Protein AF-A0A3N4JAD2-F1 (afdb_monomer_lite)

Organism: NCBI:txid1336337

Structure (mmCIF, N/CA/C/O backbone):
data_AF-A0A3N4JAD2-F1
#
_entry.id   AF-A0A3N4JAD2-F1
#
loop_
_atom_site.group_PDB
_atom_site.id
_atom_site.type_symbol
_atom_site.label_atom_id
_atom_site.label_alt_id
_atom_site.label_comp_id
_atom_site.label_asym_id
_atom_site.label_entity_id
_atom_site.label_seq_id
_atom_site.pdbx_PDB_ins_code
_atom_site.Cartn_x
_atom_site.Cartn_y
_atom_site.Cartn_z
_atom_site.occupancy
_atom_site.B_iso_or_equiv
_atom_site.auth_seq_id
_atom_site.auth_comp_id
_atom_site.auth_asym_id
_atom_site.auth_atom_id
_atom_site.pdbx_PDB_model_num
ATOM 1 N N . MET A 1 1 ? -46.238 33.953 39.597 1.00 37.78 1 MET A N 1
ATOM 2 C CA . MET A 1 1 ? -47.329 33.440 38.738 1.00 37.78 1 MET A CA 1
ATOM 3 C C . MET A 1 1 ? -46.725 32.795 37.491 1.00 37.78 1 MET A C 1
ATOM 5 O O . MET A 1 1 ? -45.856 33.427 36.915 1.00 37.78 1 MET A O 1
ATOM 9 N N . ARG A 1 2 ? -47.226 31.599 37.112 1.00 42.47 2 ARG A N 1
ATOM 10 C CA . ARG A 1 2 ? -47.073 30.836 35.836 1.00 42.47 2 ARG A CA 1
ATOM 11 C C . ARG A 1 2 ? -45.657 30.313 35.511 1.00 42.47 2 ARG A C 1
ATOM 13 O O . ARG A 1 2 ? -44.773 31.110 35.254 1.00 42.47 2 ARG A O 1
ATOM 20 N N . THR A 1 3 ? -45.295 29.031 35.673 1.00 47.66 3 THR A N 1
ATOM 21 C CA . THR A 1 3 ? -45.656 27.782 34.941 1.00 47.66 3 THR A CA 1
ATOM 22 C C . THR A 1 3 ? -45.672 27.876 33.410 1.00 47.66 3 THR A C 1
ATOM 24 O O . THR A 1 3 ? -46.513 28.566 32.845 1.00 47.66 3 THR A O 1
ATOM 27 N N . THR A 1 4 ? -44.793 27.118 32.731 1.00 52.53 4 THR A N 1
ATOM 28 C CA . THR A 1 4 ? -45.148 26.085 31.726 1.00 52.53 4 THR A CA 1
ATOM 29 C C . THR A 1 4 ? -43.910 25.383 31.136 1.00 52.53 4 THR A C 1
ATOM 31 O O . THR A 1 4 ? -42.809 25.918 31.092 1.00 52.53 4 THR A O 1
ATOM 34 N N . VAL A 1 5 ? -44.144 24.120 30.786 1.00 63.69 5 VAL A N 1
ATOM 35 C CA . VAL A 1 5 ? -43.250 23.000 30.448 1.00 63.69 5 VAL A CA 1
ATOM 36 C C . VAL A 1 5 ? -42.878 23.014 28.947 1.00 63.69 5 VAL A C 1
ATOM 38 O O . VAL A 1 5 ? -43.661 23.538 28.152 1.00 63.69 5 VAL A O 1
ATOM 41 N N . PRO A 1 6 ? -41.735 22.431 28.525 1.00 54.91 6 PRO A N 1
ATOM 42 C CA . PRO A 1 6 ? -41.337 22.322 27.114 1.00 54.91 6 PRO A CA 1
ATOM 43 C C . PRO A 1 6 ? -42.254 21.394 26.296 1.00 54.91 6 PRO A C 1
ATOM 45 O O . PRO A 1 6 ? -42.654 20.328 26.762 1.00 54.91 6 PRO A O 1
ATOM 48 N N . ARG A 1 7 ? -42.560 21.785 25.050 1.00 44.25 7 ARG A N 1
ATOM 49 C CA . ARG A 1 7 ? -43.370 21.011 24.092 1.00 44.25 7 ARG A CA 1
ATOM 50 C C . ARG A 1 7 ? -42.476 20.303 23.065 1.00 44.25 7 ARG A C 1
ATOM 52 O O . ARG A 1 7 ? -41.527 20.880 22.548 1.00 44.25 7 ARG A O 1
ATOM 59 N N . SER A 1 8 ? -42.825 19.044 22.827 1.00 53.44 8 SER A N 1
ATOM 60 C CA . SER A 1 8 ? -42.137 17.961 22.117 1.00 53.44 8 SER A CA 1
ATOM 61 C C . SER A 1 8 ? -41.765 18.211 20.641 1.00 53.44 8 SER A C 1
ATOM 63 O O . SER A 1 8 ? -42.417 19.020 19.980 1.00 53.44 8 SER A O 1
ATOM 65 N N . PRO A 1 9 ? -40.790 17.451 20.091 1.00 54.38 9 PRO A N 1
ATOM 66 C CA . PRO A 1 9 ? -40.440 17.463 18.671 1.00 54.38 9 PRO A CA 1
ATOM 67 C C . PRO A 1 9 ? -41.463 16.706 17.810 1.00 54.38 9 PRO A C 1
ATOM 69 O O . PRO A 1 9 ? -41.924 15.615 18.151 1.00 54.38 9 PRO A O 1
ATOM 72 N N . THR A 1 10 ? -41.799 17.296 16.667 1.00 51.44 10 THR A N 1
ATOM 73 C CA . THR A 1 10 ? -42.737 16.771 15.671 1.00 51.44 10 THR A CA 1
ATOM 74 C C . THR A 1 10 ? -42.093 15.655 14.840 1.00 51.44 10 THR A C 1
ATOM 76 O O . THR A 1 10 ? -41.083 15.867 14.172 1.00 51.44 10 THR A O 1
ATOM 79 N N . ARG A 1 11 ? -42.716 14.473 14.858 1.00 48.16 11 ARG A N 1
ATOM 80 C CA . ARG A 1 11 ? -42.552 13.363 13.899 1.00 48.16 11 ARG A CA 1
ATOM 81 C C . ARG A 1 11 ? -43.387 13.650 12.639 1.00 48.16 11 ARG A C 1
ATOM 83 O O . ARG A 1 11 ? -44.480 14.198 12.767 1.00 48.16 11 ARG A O 1
ATOM 90 N N . PRO A 1 12 ? -42.918 13.248 11.450 1.00 54.06 12 PRO A N 1
ATOM 91 C CA . PRO A 1 12 ? -43.737 12.362 10.608 1.00 54.06 12 PRO A CA 1
ATOM 92 C C . PRO A 1 12 ? -42.863 11.225 10.044 1.00 54.06 12 PRO A C 1
ATOM 94 O O . PRO A 1 12 ? -41.793 11.454 9.497 1.00 54.06 12 PRO A O 1
ATOM 97 N N . GLU A 1 13 ? -43.107 9.970 10.418 1.00 43.34 13 GLU A N 1
ATOM 98 C CA . GLU A 1 13 ? -43.928 9.004 9.664 1.00 43.34 13 GLU A CA 1
ATOM 99 C C . GLU A 1 13 ? -43.490 8.802 8.209 1.00 43.34 13 GLU A C 1
ATOM 101 O O . GLU A 1 13 ? -43.823 9.557 7.302 1.00 43.34 13 GLU A O 1
ATOM 106 N N . SER A 1 14 ? -42.748 7.709 8.029 1.00 48.81 14 SER A N 1
ATOM 107 C CA . SER A 1 14 ? -42.511 7.017 6.768 1.00 48.81 14 SER A CA 1
ATOM 108 C C . SER A 1 14 ? -43.820 6.509 6.157 1.00 48.81 14 SER A C 1
ATOM 110 O O . SER A 1 14 ? -44.726 6.116 6.894 1.00 48.81 14 SER A O 1
ATOM 112 N N . PRO A 1 15 ? -43.827 6.272 4.837 1.00 53.50 15 PRO A N 1
ATOM 113 C CA . PRO A 1 15 ? -44.401 5.031 4.351 1.00 53.50 15 PRO A CA 1
ATOM 114 C C . PRO A 1 15 ? -43.364 4.200 3.596 1.00 53.50 15 PRO A C 1
ATOM 116 O O . PRO A 1 15 ? -42.629 4.660 2.723 1.00 53.50 15 PRO A O 1
ATOM 119 N N . VAL A 1 16 ? -43.349 2.927 3.967 1.00 52.44 16 VAL A N 1
ATOM 120 C CA . VAL A 1 16 ? -42.724 1.819 3.258 1.00 52.44 16 VAL A CA 1
ATOM 121 C C . VAL A 1 16 ? -43.246 1.779 1.819 1.00 52.44 16 VAL A C 1
ATOM 123 O O . VAL A 1 16 ? -44.448 1.643 1.600 1.00 52.44 16 VAL A O 1
ATOM 126 N N . ARG A 1 17 ? -42.345 1.803 0.831 1.00 43.78 17 ARG A N 1
ATOM 127 C CA . ARG A 1 17 ? -42.613 1.223 -0.490 1.00 43.78 17 ARG A CA 1
ATOM 128 C C . ARG A 1 17 ? -41.550 0.180 -0.790 1.00 43.78 17 ARG A C 1
ATOM 130 O O . ARG A 1 17 ? -40.439 0.498 -1.196 1.00 43.78 17 ARG A O 1
ATOM 137 N N . ILE A 1 18 ? -41.929 -1.077 -0.583 1.00 51.88 18 ILE A N 1
ATOM 138 C CA . ILE A 1 18 ? -41.236 -2.236 -1.137 1.00 51.88 18 ILE A CA 1
ATOM 139 C C . ILE A 1 18 ? -41.378 -2.139 -2.657 1.00 51.88 18 ILE A C 1
ATOM 141 O O . ILE A 1 18 ? -42.477 -2.265 -3.195 1.00 51.88 18 ILE A O 1
ATOM 145 N N . GLN A 1 19 ? -40.269 -1.915 -3.350 1.00 51.78 19 GLN A N 1
ATOM 146 C CA . GLN A 1 19 ? -40.100 -2.383 -4.717 1.00 51.78 19 GLN A CA 1
ATOM 147 C C . GLN A 1 19 ? -38.803 -3.177 -4.756 1.00 51.78 19 GLN A C 1
ATOM 149 O O . GLN A 1 19 ? -37.705 -2.629 -4.721 1.00 51.78 19 GLN A O 1
ATOM 154 N N . ASN A 1 20 ? -38.973 -4.496 -4.778 1.00 57.41 20 ASN A N 1
ATOM 155 C CA . ASN A 1 20 ? -37.951 -5.435 -5.200 1.00 57.41 20 ASN A CA 1
ATOM 156 C C . ASN A 1 20 ? -37.509 -5.045 -6.617 1.00 57.41 20 ASN A C 1
ATOM 158 O O . ASN A 1 20 ? -38.258 -5.245 -7.571 1.00 57.41 20 ASN A O 1
ATOM 162 N N . ALA A 1 21 ? -36.308 -4.493 -6.749 1.00 54.72 21 ALA A N 1
ATOM 163 C CA . ALA A 1 21 ? -35.610 -4.353 -8.018 1.00 54.72 21 ALA A CA 1
ATOM 164 C C . ALA A 1 21 ? -34.208 -4.956 -7.836 1.00 54.72 21 ALA A C 1
ATOM 166 O O . ALA A 1 21 ? -33.536 -4.611 -6.859 1.00 54.72 21 ALA A O 1
ATOM 167 N N . PRO A 1 22 ? -33.761 -5.882 -8.705 1.00 54.97 22 PRO A N 1
ATOM 168 C CA . PRO A 1 22 ? -32.448 -6.493 -8.566 1.00 54.97 22 PRO A CA 1
ATOM 169 C C . PRO A 1 22 ? -31.355 -5.426 -8.627 1.00 54.97 22 PRO A C 1
ATOM 171 O O . PRO A 1 22 ? -31.336 -4.594 -9.534 1.00 54.97 22 PRO A O 1
ATOM 174 N N . LEU A 1 23 ? -30.435 -5.483 -7.666 1.00 52.09 23 LEU A N 1
ATOM 175 C CA . LEU A 1 23 ? -29.184 -4.737 -7.667 1.00 52.09 23 LEU A CA 1
ATOM 176 C C . LEU A 1 23 ? -28.422 -5.061 -8.959 1.00 52.09 23 LEU A C 1
ATOM 178 O O . LEU A 1 23 ? -27.837 -6.135 -9.080 1.00 52.09 23 LEU A O 1
ATOM 182 N N . GLN A 1 24 ? -28.415 -4.145 -9.925 1.00 63.28 24 GLN A N 1
ATOM 183 C CA . GLN A 1 24 ? -27.391 -4.160 -10.960 1.00 63.28 24 GLN A CA 1
ATOM 184 C C . GLN A 1 24 ? -26.205 -3.334 -10.460 1.00 63.28 24 GLN A C 1
ATOM 186 O O . GLN A 1 24 ? -26.324 -2.110 -10.364 1.00 63.28 24 GLN A O 1
ATOM 191 N N . PRO A 1 25 ? -25.045 -3.937 -10.152 1.00 58.19 25 PRO A N 1
ATOM 192 C CA . PRO A 1 25 ? -23.816 -3.171 -10.153 1.00 58.19 25 PRO A CA 1
ATOM 193 C C . PRO A 1 25 ? -23.522 -2.800 -11.609 1.00 58.19 25 PRO A C 1
ATOM 195 O O . PRO A 1 25 ? -23.197 -3.662 -12.428 1.00 58.19 25 PRO A O 1
ATOM 198 N N . ALA A 1 26 ? -23.644 -1.515 -11.944 1.00 50.16 26 ALA A N 1
ATOM 199 C CA . ALA A 1 26 ? -23.046 -0.976 -13.156 1.00 50.16 26 ALA A CA 1
ATOM 200 C C . ALA A 1 26 ? -21.528 -1.168 -13.040 1.00 50.16 26 ALA A C 1
ATOM 202 O O . ALA A 1 26 ? -20.819 -0.383 -12.414 1.00 50.16 26 ALA A O 1
ATOM 203 N N . THR A 1 27 ? -21.039 -2.276 -13.584 1.00 64.56 27 THR A N 1
ATOM 204 C CA . THR A 1 27 ? -19.613 -2.539 -13.727 1.00 64.56 27 THR A CA 1
ATOM 205 C C . THR A 1 27 ? -19.109 -1.695 -14.896 1.00 64.56 27 THR A C 1
ATOM 207 O O . THR A 1 27 ? -19.596 -1.851 -16.018 1.00 64.56 27 THR A O 1
ATOM 210 N N . PRO A 1 28 ? -18.113 -0.812 -14.712 1.00 59.41 28 PRO A N 1
ATOM 211 C CA . PRO A 1 28 ? -17.318 -0.379 -15.838 1.00 59.41 28 PRO A CA 1
ATOM 212 C C . PRO A 1 28 ? -16.399 -1.551 -16.164 1.00 59.41 28 PRO A C 1
ATOM 214 O O . PRO A 1 28 ? -15.309 -1.694 -15.612 1.00 59.41 28 PRO A O 1
ATOM 217 N N . ASN A 1 29 ? -16.868 -2.420 -17.055 1.00 54.91 29 ASN A N 1
ATOM 218 C CA . ASN A 1 29 ? -16.060 -3.438 -17.705 1.00 54.91 29 ASN A CA 1
ATOM 219 C C . ASN A 1 29 ? -15.054 -2.745 -18.642 1.00 54.91 29 ASN A C 1
ATOM 221 O O . ASN A 1 29 ? -15.179 -2.776 -19.863 1.00 54.91 29 ASN A O 1
ATOM 225 N N . ARG A 1 30 ? -14.058 -2.057 -18.072 1.00 46.78 30 ARG A N 1
ATOM 226 C CA . ARG A 1 30 ? -12.839 -1.705 -18.793 1.00 46.78 30 ARG A CA 1
ATOM 227 C C . ARG A 1 30 ? -11.925 -2.912 -18.709 1.00 46.78 30 ARG A C 1
ATOM 229 O O . ARG A 1 30 ? -11.092 -3.014 -17.815 1.00 46.78 30 ARG A O 1
ATOM 236 N N . ARG A 1 31 ? -12.073 -3.819 -19.677 1.00 52.25 31 ARG A N 1
ATOM 237 C CA . ARG A 1 31 ? -10.951 -4.664 -20.085 1.00 52.25 31 ARG A CA 1
ATOM 238 C C . ARG A 1 31 ? -9.747 -3.737 -20.295 1.00 52.25 31 ARG A C 1
ATOM 240 O O . ARG A 1 31 ? -9.860 -2.825 -21.120 1.00 52.25 31 ARG A O 1
ATOM 247 N N . PRO A 1 32 ? -8.604 -3.942 -19.626 1.00 45.38 32 PRO A N 1
ATOM 248 C CA . PRO A 1 32 ? -7.365 -3.471 -20.203 1.00 45.38 32 PRO A CA 1
ATOM 249 C C . PRO A 1 32 ? -7.246 -4.195 -21.544 1.00 45.38 32 PRO A C 1
ATOM 251 O O . PRO A 1 32 ? -7.166 -5.424 -21.596 1.00 45.38 32 PRO A O 1
ATOM 254 N N . ARG A 1 33 ? -7.343 -3.445 -22.647 1.00 44.75 33 ARG A N 1
ATOM 255 C CA . ARG A 1 33 ? -6.902 -3.944 -23.946 1.00 44.75 33 ARG A CA 1
ATOM 256 C C . ARG A 1 33 ? -5.438 -4.290 -23.723 1.00 44.75 33 ARG A C 1
ATOM 258 O O . ARG A 1 33 ? -4.636 -3.398 -23.468 1.00 44.75 33 ARG A O 1
ATOM 265 N N . ALA A 1 34 ? -5.134 -5.582 -23.705 1.00 41.22 34 ALA A N 1
ATOM 266 C CA . ALA A 1 34 ? -3.770 -6.050 -23.767 1.00 41.22 34 ALA A CA 1
ATOM 267 C C . ALA A 1 34 ? -3.177 -5.434 -25.037 1.00 41.22 34 ALA A C 1
ATOM 269 O O . ALA A 1 34 ? -3.493 -5.857 -26.147 1.00 41.22 34 ALA A O 1
ATOM 270 N N . SER A 1 35 ? -2.387 -4.375 -24.880 1.00 46.47 35 SER A N 1
ATOM 271 C CA . SER A 1 35 ? -1.472 -3.915 -25.916 1.00 46.47 35 SER A CA 1
ATOM 272 C C . SER A 1 35 ? -0.323 -4.918 -25.955 1.00 46.47 35 SER A C 1
ATOM 274 O O . SER A 1 35 ? 0.780 -4.644 -25.505 1.00 46.47 35 SER A O 1
ATOM 276 N N . THR A 1 36 ? -0.613 -6.132 -26.418 1.00 52.62 36 THR A N 1
ATOM 277 C CA . THR A 1 36 ? 0.367 -7.190 -26.704 1.00 52.62 36 THR A CA 1
ATOM 278 C C . THR A 1 36 ? 0.751 -7.173 -28.179 1.00 52.62 36 THR A C 1
ATOM 280 O O . THR A 1 36 ? 0.951 -8.216 -28.788 1.00 52.62 36 THR A O 1
ATOM 283 N N . GLU A 1 37 ? 0.825 -5.987 -28.775 1.00 49.59 37 GLU A N 1
ATOM 284 C CA . GLU A 1 37 ? 1.060 -5.835 -30.208 1.00 49.59 37 GLU A CA 1
ATOM 285 C C . GLU A 1 37 ? 2.041 -4.683 -30.445 1.00 49.59 37 GLU A C 1
ATOM 287 O O . GLU A 1 37 ? 1.719 -3.664 -31.037 1.00 49.59 37 GLU A O 1
ATOM 292 N N . SER A 1 38 ? 3.246 -4.806 -29.883 1.00 52.06 38 SER A N 1
ATOM 293 C CA . SER A 1 38 ? 4.403 -4.036 -30.370 1.00 52.06 38 SER A CA 1
ATOM 294 C C . SER A 1 38 ? 5.770 -4.658 -30.060 1.00 52.06 38 SER A C 1
ATOM 296 O O . SER A 1 38 ? 6.778 -4.093 -30.461 1.00 52.06 38 SER A O 1
ATOM 298 N N . ASP A 1 39 ? 5.842 -5.797 -29.360 1.00 49.16 39 ASP A N 1
ATOM 299 C CA . ASP A 1 39 ? 7.124 -6.373 -28.897 1.00 49.16 39 ASP A CA 1
ATOM 300 C C . ASP A 1 39 ? 7.551 -7.640 -29.676 1.00 49.16 39 ASP A C 1
ATOM 302 O O . ASP A 1 39 ? 8.634 -8.190 -29.484 1.00 49.16 39 ASP A O 1
ATOM 306 N N . ILE A 1 40 ? 6.693 -8.134 -30.579 1.00 51.78 40 ILE A N 1
ATOM 307 C CA . ILE A 1 40 ? 6.942 -9.365 -31.354 1.00 51.78 40 ILE A CA 1
ATOM 308 C C . ILE A 1 40 ? 7.714 -9.069 -32.651 1.00 51.78 40 ILE A C 1
ATOM 310 O O . ILE A 1 40 ? 8.523 -9.891 -33.094 1.00 51.78 40 ILE A O 1
ATOM 314 N N . GLU A 1 41 ? 7.534 -7.884 -33.237 1.00 54.12 41 GLU A N 1
ATOM 315 C CA . GLU A 1 41 ? 8.203 -7.525 -34.492 1.00 54.12 41 GLU A CA 1
ATOM 316 C C . GLU A 1 41 ? 9.695 -7.218 -34.287 1.00 54.12 41 GLU A C 1
ATOM 318 O O . GLU A 1 41 ? 10.526 -7.667 -35.077 1.00 54.12 41 GLU A O 1
ATOM 323 N N . ASP A 1 42 ? 10.071 -6.596 -33.165 1.00 51.59 42 ASP A N 1
ATOM 324 C CA . ASP A 1 42 ? 11.471 -6.225 -32.891 1.00 51.59 42 ASP A CA 1
ATOM 325 C C . ASP A 1 42 ? 12.361 -7.449 -32.588 1.00 51.59 42 ASP A C 1
ATOM 327 O O . ASP A 1 42 ? 13.578 -7.441 -32.793 1.00 51.59 42 ASP A O 1
ATOM 331 N N . ARG A 1 43 ? 11.751 -8.565 -32.164 1.00 56.47 43 ARG A N 1
ATOM 332 C CA . ARG A 1 43 ? 12.450 -9.831 -31.891 1.00 56.47 43 ARG A CA 1
ATOM 333 C C . ARG A 1 43 ? 12.711 -10.664 -33.149 1.00 56.47 43 ARG A C 1
ATOM 335 O O . ARG A 1 43 ? 13.521 -11.593 -33.110 1.00 56.47 43 ARG A O 1
ATOM 342 N N . SER A 1 44 ? 12.042 -10.341 -34.255 1.00 54.78 44 SER A N 1
ATOM 343 C CA . SER A 1 44 ? 12.109 -11.108 -35.505 1.00 54.78 44 SER A CA 1
ATOM 344 C C . SER A 1 44 ? 13.315 -10.746 -36.378 1.00 54.78 44 SER A C 1
ATOM 346 O O . SER A 1 44 ? 13.716 -11.544 -37.220 1.00 54.78 44 SER A O 1
ATOM 348 N N . ILE A 1 45 ? 13.957 -9.599 -36.135 1.00 57.38 45 ILE A N 1
ATOM 349 C CA . ILE A 1 45 ? 15.106 -9.130 -36.932 1.00 57.38 45 ILE A CA 1
ATOM 350 C C . ILE A 1 45 ? 16.354 -10.012 -36.716 1.00 57.38 45 ILE A C 1
ATOM 352 O O . ILE A 1 45 ? 17.182 -10.149 -37.613 1.00 57.38 45 ILE A O 1
ATOM 356 N N . TRP A 1 46 ? 16.465 -10.687 -35.567 1.00 54.91 46 TRP A N 1
ATOM 357 C CA . TRP A 1 46 ? 17.673 -11.428 -35.178 1.00 54.91 46 TRP A CA 1
ATOM 358 C C . TRP A 1 46 ? 17.586 -12.955 -35.324 1.00 54.91 46 TRP A C 1
ATOM 360 O O . TRP A 1 46 ? 18.620 -13.614 -35.294 1.00 54.91 46 TRP A O 1
ATOM 370 N N . ARG A 1 47 ? 16.398 -13.555 -35.514 1.00 50.06 47 ARG A N 1
ATOM 371 C CA . ARG A 1 47 ? 16.282 -15.025 -35.678 1.00 50.06 47 ARG A CA 1
ATOM 372 C C . ARG A 1 47 ? 16.623 -15.537 -37.082 1.00 50.06 47 ARG A C 1
ATOM 374 O O . ARG A 1 47 ? 16.762 -16.742 -37.253 1.00 50.06 47 ARG A O 1
ATOM 381 N N . SER A 1 48 ? 16.782 -14.655 -38.067 1.00 47.59 48 SER A N 1
ATOM 382 C CA . SER A 1 48 ? 17.021 -15.048 -39.466 1.00 47.59 48 SER A CA 1
ATOM 383 C C . SER A 1 48 ? 18.503 -15.153 -39.853 1.00 47.59 48 SER A C 1
ATOM 385 O O . SER A 1 48 ? 18.802 -15.449 -41.007 1.00 47.59 48 SER A O 1
ATOM 387 N N . ALA A 1 49 ? 19.439 -14.910 -38.927 1.00 54.91 49 ALA A N 1
ATOM 388 C CA . ALA A 1 49 ? 20.876 -14.925 -39.225 1.00 54.91 49 ALA A CA 1
ATOM 389 C C . ALA A 1 49 ? 21.550 -16.304 -39.066 1.00 54.91 49 ALA A C 1
ATOM 391 O O . ALA A 1 49 ? 22.668 -16.481 -39.545 1.00 54.91 49 ALA A O 1
ATOM 392 N N . ASP A 1 50 ? 20.869 -17.294 -38.483 1.00 48.41 50 ASP A N 1
ATOM 393 C CA . ASP A 1 50 ? 21.460 -18.601 -38.170 1.00 48.41 50 ASP A CA 1
ATOM 394 C C . ASP A 1 50 ? 20.926 -19.710 -39.090 1.00 48.41 50 ASP A C 1
ATOM 396 O O . ASP A 1 50 ? 20.344 -20.700 -38.653 1.00 48.41 50 ASP A O 1
ATOM 400 N N . SER A 1 51 ? 21.142 -19.555 -40.398 1.00 45.72 51 SER A N 1
ATOM 401 C CA . SER A 1 51 ? 21.229 -20.698 -41.315 1.00 45.72 51 SER A CA 1
ATOM 402 C C . SER A 1 51 ? 22.689 -20.823 -41.753 1.00 45.72 51 SER A C 1
ATOM 404 O O . SER A 1 51 ? 23.176 -19.942 -42.470 1.00 45.72 51 SER A O 1
ATOM 406 N N . PRO A 1 52 ? 23.430 -21.867 -41.336 1.00 46.00 52 PRO A N 1
ATOM 407 C CA . PRO A 1 52 ? 24.851 -21.965 -41.623 1.00 46.00 52 PRO A CA 1
ATOM 408 C C . PRO A 1 52 ? 25.046 -22.389 -43.083 1.00 46.00 52 PRO A C 1
ATOM 410 O O . PRO A 1 52 ? 25.108 -23.571 -43.406 1.00 46.00 52 PRO A O 1
ATOM 413 N N . SER A 1 53 ? 25.164 -21.416 -43.986 1.00 45.69 53 SER A N 1
ATOM 414 C CA . SER A 1 53 ? 25.772 -21.648 -45.297 1.00 45.69 53 SER A CA 1
ATOM 415 C C . SER A 1 53 ? 27.292 -21.728 -45.104 1.00 45.69 53 SER A C 1
ATOM 417 O O . SER A 1 53 ? 27.891 -20.740 -44.663 1.00 45.69 53 SER A O 1
ATOM 419 N N . PRO A 1 54 ? 27.961 -22.850 -45.424 1.00 49.66 54 PRO A N 1
ATOM 420 C CA . PRO A 1 54 ? 29.398 -22.954 -45.259 1.00 49.66 54 PRO A CA 1
ATOM 421 C C . PRO A 1 54 ? 30.057 -22.161 -46.385 1.00 49.66 54 PRO A C 1
ATOM 423 O O . PRO A 1 54 ? 30.036 -22.550 -47.548 1.00 49.66 54 PRO A O 1
ATOM 426 N N . GLY A 1 55 ? 30.625 -21.011 -46.038 1.00 51.19 55 GLY A N 1
ATOM 427 C CA . GLY A 1 55 ? 31.425 -20.217 -46.962 1.00 51.19 55 GLY A CA 1
ATOM 428 C C . GLY A 1 55 ? 30.839 -18.842 -47.225 1.00 51.19 55 GLY A C 1
ATOM 429 O O . GLY A 1 55 ? 30.228 -18.606 -48.260 1.00 51.19 55 GLY A O 1
ATOM 430 N N . LYS A 1 56 ? 31.088 -17.924 -46.292 1.00 44.25 56 LYS A N 1
ATOM 431 C CA . LYS A 1 56 ? 31.433 -16.517 -46.545 1.00 44.25 56 LYS A CA 1
ATOM 432 C C . LYS A 1 56 ? 31.833 -15.912 -45.204 1.00 44.25 56 LYS A C 1
ATOM 434 O O . LYS A 1 56 ? 31.032 -15.837 -44.281 1.00 44.25 56 LYS A O 1
ATOM 439 N N . LYS A 1 57 ? 33.104 -15.523 -45.084 1.00 56.00 57 LYS A N 1
ATOM 440 C CA . LYS A 1 57 ? 33.605 -14.749 -43.945 1.00 56.00 57 LYS A CA 1
ATOM 441 C C . LYS A 1 57 ? 32.874 -13.404 -43.972 1.00 56.00 57 LYS A C 1
ATOM 443 O O . LYS A 1 57 ? 33.219 -12.547 -44.780 1.00 56.00 57 LYS A O 1
ATOM 448 N N . ALA A 1 58 ? 31.823 -13.258 -43.168 1.00 56.81 58 ALA A N 1
ATOM 449 C CA . ALA A 1 58 ? 31.117 -11.992 -43.044 1.00 56.81 58 ALA A CA 1
ATOM 450 C C . ALA A 1 58 ? 32.094 -10.935 -42.493 1.00 56.81 58 ALA A C 1
ATOM 452 O O . ALA A 1 58 ? 32.815 -11.218 -41.529 1.00 56.81 58 ALA A O 1
ATOM 453 N N . PRO A 1 59 ? 32.175 -9.737 -43.096 1.00 53.25 59 PRO A N 1
ATOM 454 C CA . PRO A 1 59 ? 32.982 -8.665 -42.534 1.00 53.25 59 PRO A CA 1
ATOM 455 C C . PRO A 1 59 ? 32.381 -8.284 -41.180 1.00 53.25 59 PRO A C 1
ATOM 457 O O . PRO A 1 59 ? 31.172 -8.132 -41.085 1.00 53.25 59 PRO A O 1
ATOM 460 N N . ARG A 1 60 ? 33.200 -8.129 -40.132 1.00 62.97 60 ARG A N 1
ATOM 461 C CA . ARG A 1 60 ? 32.772 -7.600 -38.824 1.00 62.97 60 ARG A CA 1
ATOM 462 C C . ARG A 1 60 ? 32.322 -6.145 -38.989 1.00 62.97 60 ARG A C 1
ATOM 464 O O . ARG A 1 60 ? 33.104 -5.207 -38.867 1.00 62.97 60 ARG A O 1
ATOM 471 N N . ASN A 1 61 ? 31.061 -5.957 -39.333 1.00 63.06 61 ASN A N 1
ATOM 472 C CA . ASN A 1 61 ? 30.426 -4.680 -39.601 1.00 63.06 61 ASN A CA 1
ATOM 473 C C . ASN A 1 61 ? 29.989 -4.027 -38.280 1.00 63.06 61 ASN A C 1
ATOM 475 O O . ASN A 1 61 ? 28.843 -4.131 -37.850 1.00 63.06 61 ASN A O 1
ATOM 479 N N . ASN A 1 62 ? 30.926 -3.304 -37.652 1.00 74.38 62 ASN A N 1
ATOM 480 C CA . ASN A 1 62 ? 30.709 -2.498 -36.440 1.00 74.38 62 ASN A CA 1
ATOM 481 C C . ASN A 1 62 ? 29.505 -1.539 -36.546 1.00 74.38 62 ASN A C 1
ATOM 483 O O . ASN A 1 62 ? 28.927 -1.164 -35.531 1.00 74.38 62 ASN A O 1
ATOM 487 N N . SER A 1 63 ? 29.089 -1.161 -37.759 1.00 77.69 63 SER A N 1
ATOM 488 C CA . SER A 1 63 ? 27.908 -0.325 -38.002 1.00 77.69 63 SER A CA 1
ATOM 489 C C . SER A 1 63 ? 26.610 -0.920 -37.444 1.00 77.69 63 SER A C 1
ATOM 491 O O . SER A 1 63 ? 25.791 -0.165 -36.922 1.00 77.69 63 SER A O 1
ATOM 493 N N . ALA A 1 64 ? 26.438 -2.246 -37.491 1.00 83.00 64 ALA A N 1
ATOM 494 C CA . ALA A 1 64 ? 25.273 -2.922 -36.920 1.00 83.00 64 ALA A CA 1
ATOM 495 C C . ALA A 1 64 ? 25.277 -2.851 -35.384 1.00 83.00 64 ALA A C 1
ATOM 497 O O . ALA A 1 64 ? 24.247 -2.576 -34.773 1.00 83.00 64 ALA A O 1
ATOM 498 N N . LEU A 1 65 ? 26.452 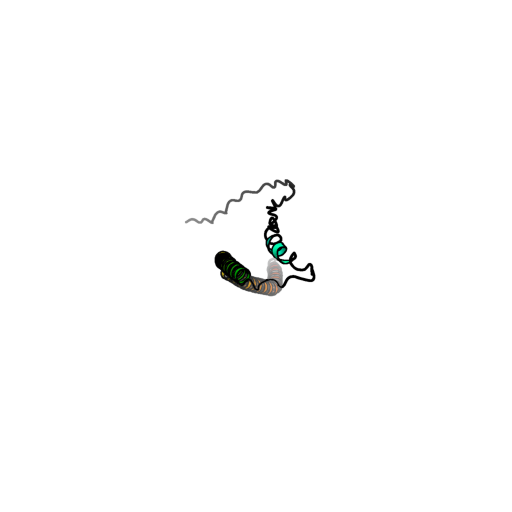-2.994 -34.761 1.00 89.94 65 LEU A N 1
ATOM 499 C CA . LEU A 1 65 ? 26.612 -2.829 -33.313 1.00 89.94 65 LEU A CA 1
ATOM 500 C C . LEU A 1 65 ? 26.316 -1.389 -32.879 1.00 89.94 65 LEU A C 1
ATOM 502 O O . LEU A 1 65 ? 25.592 -1.185 -31.913 1.00 89.94 65 LEU A O 1
ATOM 506 N N . TYR A 1 66 ? 26.802 -0.380 -33.608 1.00 93.38 66 TYR A N 1
ATOM 507 C CA . TYR A 1 66 ? 26.486 1.024 -33.311 1.00 93.38 66 TYR A CA 1
ATOM 508 C C . TYR A 1 66 ? 25.007 1.375 -33.526 1.00 93.38 66 TYR A C 1
ATOM 510 O O . TYR A 1 66 ? 24.491 2.288 -32.878 1.00 93.38 66 TYR A O 1
ATOM 518 N N . ALA A 1 67 ? 24.316 0.697 -34.445 1.00 90.75 67 ALA A N 1
ATOM 519 C CA . ALA A 1 67 ? 22.871 0.834 -34.596 1.00 90.75 67 ALA A CA 1
ATOM 520 C C . ALA A 1 67 ? 22.136 0.228 -33.390 1.00 90.75 67 ALA A C 1
ATOM 522 O O . ALA A 1 67 ? 21.273 0.891 -32.817 1.00 90.75 67 ALA A O 1
ATOM 523 N N . GLU A 1 68 ? 22.540 -0.965 -32.948 1.00 92.62 68 GLU A N 1
ATOM 524 C CA . GLU A 1 68 ? 21.930 -1.626 -31.791 1.00 92.62 68 GLU A CA 1
ATOM 525 C C . GLU A 1 68 ? 22.207 -0.878 -30.482 1.00 92.62 68 GLU A C 1
ATOM 527 O O . GLU A 1 68 ? 21.295 -0.682 -29.687 1.00 92.62 68 GLU A O 1
ATOM 532 N N . ILE A 1 69 ? 23.424 -0.359 -30.286 1.00 93.94 69 ILE A N 1
ATOM 533 C CA . ILE A 1 69 ? 23.761 0.486 -29.130 1.00 93.94 69 ILE A CA 1
ATOM 534 C C . ILE A 1 69 ? 22.821 1.694 -29.061 1.00 93.94 69 ILE A C 1
ATOM 536 O O . ILE A 1 69 ? 22.260 1.966 -28.003 1.00 93.94 69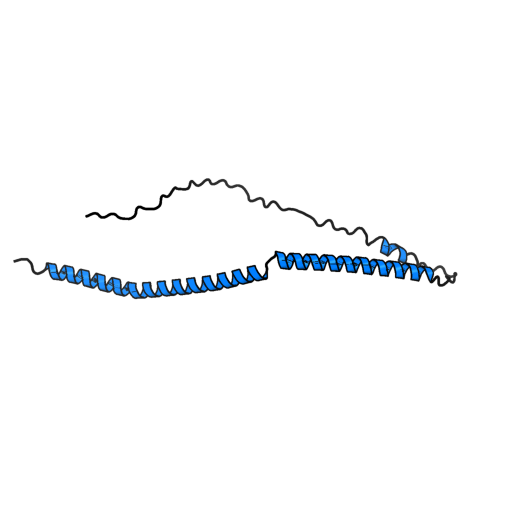 ILE A O 1
ATOM 540 N N . ARG A 1 70 ? 22.583 2.381 -30.186 1.00 96.25 70 ARG A N 1
ATOM 541 C CA . ARG A 1 70 ? 21.666 3.533 -30.234 1.00 96.25 70 ARG A CA 1
ATOM 542 C C . ARG A 1 70 ? 20.213 3.141 -29.979 1.00 96.25 70 ARG A C 1
ATOM 544 O O . ARG A 1 70 ? 19.505 3.865 -29.283 1.00 96.25 70 ARG A O 1
ATOM 551 N N . ARG A 1 71 ? 19.767 1.998 -30.510 1.00 95.44 71 ARG A N 1
ATOM 552 C CA . ARG A 1 71 ? 18.418 1.472 -30.255 1.00 95.44 71 ARG A CA 1
ATOM 553 C C . ARG A 1 71 ? 18.222 1.178 -28.769 1.00 95.44 71 ARG A C 1
ATOM 555 O O . ARG A 1 71 ? 17.241 1.627 -28.185 1.00 95.44 71 ARG A O 1
ATOM 562 N N . LEU A 1 72 ? 19.175 0.480 -28.153 1.00 97.12 72 LEU A N 1
ATOM 563 C CA . LEU A 1 72 ? 19.143 0.143 -26.731 1.00 97.12 72 LEU A CA 1
ATOM 564 C C . LEU A 1 72 ? 19.206 1.388 -25.844 1.00 97.12 72 LEU A C 1
ATOM 566 O O . LEU A 1 72 ? 18.463 1.464 -24.873 1.00 97.12 72 LEU A O 1
ATOM 570 N N . GLN A 1 73 ? 20.027 2.382 -26.191 1.00 96.88 73 GLN A N 1
ATOM 571 C CA . GLN A 1 73 ? 20.068 3.668 -25.487 1.00 96.88 73 GLN A CA 1
ATOM 572 C C . GLN A 1 73 ? 18.697 4.351 -25.492 1.00 96.88 73 GLN A C 1
ATOM 574 O O . GLN A 1 73 ? 18.177 4.687 -24.432 1.00 96.88 73 GLN A O 1
ATOM 579 N N . LYS A 1 74 ? 18.059 4.446 -26.663 1.00 97.19 74 LYS A N 1
ATOM 580 C CA . LYS A 1 74 ? 16.711 5.010 -26.786 1.00 97.19 74 LYS A CA 1
ATOM 581 C C . LYS A 1 74 ? 15.668 4.200 -26.011 1.00 97.19 74 LYS A C 1
ATOM 583 O O . LYS A 1 74 ? 14.774 4.768 -25.394 1.00 97.19 74 LYS A O 1
ATOM 588 N N . LEU A 1 75 ? 15.774 2.871 -26.022 1.00 96.56 75 LEU A N 1
ATOM 589 C CA . LEU A 1 75 ? 14.871 2.009 -25.261 1.00 96.56 75 LEU A CA 1
ATOM 590 C C . LEU A 1 75 ? 15.013 2.239 -23.751 1.00 96.56 75 LEU A C 1
ATOM 592 O O . LEU A 1 75 ? 14.009 2.301 -23.047 1.00 96.56 75 LEU A O 1
ATOM 596 N N . VAL A 1 76 ? 16.243 2.397 -23.257 1.00 97.50 76 VAL A N 1
ATOM 597 C CA . VAL A 1 76 ? 16.507 2.724 -21.850 1.00 97.50 76 VAL A CA 1
ATOM 598 C C . VAL A 1 76 ? 15.918 4.082 -21.485 1.00 97.50 76 VAL A C 1
ATOM 600 O O . VAL A 1 76 ? 15.290 4.190 -20.434 1.00 97.50 76 VAL A O 1
ATOM 603 N N . GLU A 1 77 ? 16.066 5.096 -22.337 1.00 97.00 77 GLU A N 1
ATOM 604 C CA . GLU A 1 77 ? 15.459 6.417 -22.128 1.00 97.00 77 GLU A CA 1
ATOM 605 C C . GLU A 1 77 ? 13.935 6.308 -21.991 1.00 97.00 77 GLU A C 1
ATOM 607 O O . GLU A 1 77 ? 13.385 6.696 -20.961 1.00 97.00 77 GLU A O 1
ATOM 612 N N . VAL A 1 78 ? 13.266 5.662 -22.953 1.00 96.31 78 VAL A N 1
ATOM 613 C CA . VAL A 1 78 ? 11.806 5.459 -22.931 1.00 96.31 78 VAL A CA 1
ATOM 614 C C . VAL A 1 78 ? 11.365 4.699 -21.678 1.00 96.31 78 VAL A C 1
ATOM 616 O O . VAL A 1 78 ? 10.437 5.115 -20.987 1.00 96.31 78 VAL A O 1
ATOM 619 N N . LYS A 1 79 ? 12.048 3.603 -21.324 1.00 95.56 79 LYS A N 1
ATOM 620 C CA . LYS A 1 79 ? 11.714 2.834 -20.114 1.00 95.56 79 LYS A CA 1
ATOM 621 C C . LYS A 1 79 ? 11.949 3.618 -18.830 1.00 95.56 79 LYS A C 1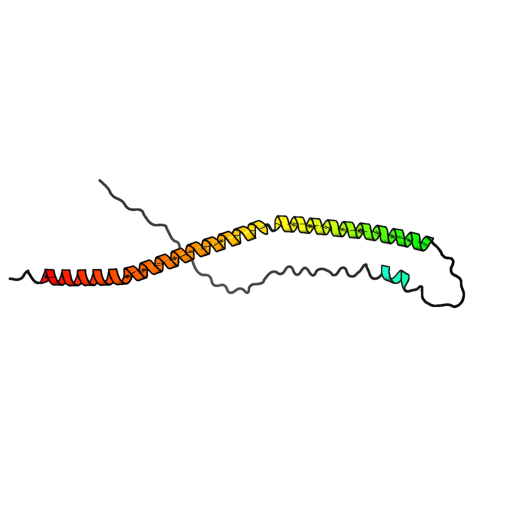
ATOM 623 O O . LYS A 1 79 ? 11.190 3.466 -17.875 1.00 95.56 79 LYS A O 1
ATOM 628 N N . THR A 1 80 ? 12.960 4.476 -18.801 1.00 96.44 80 THR A N 1
ATOM 629 C CA . THR A 1 80 ? 13.222 5.350 -17.655 1.00 96.44 80 THR A CA 1
ATOM 630 C C . THR A 1 80 ? 12.114 6.392 -17.504 1.00 96.44 80 THR A C 1
ATOM 632 O O . THR A 1 80 ? 11.645 6.633 -16.391 1.00 96.44 80 THR A O 1
ATOM 635 N N . GLU A 1 81 ? 11.639 6.969 -18.608 1.00 96.38 81 GLU A N 1
ATOM 636 C CA . GLU A 1 81 ? 10.498 7.888 -18.613 1.00 96.38 81 GLU A CA 1
ATOM 637 C C . GLU A 1 81 ? 9.205 7.208 -18.145 1.00 96.38 81 GLU A C 1
ATOM 639 O O . GLU A 1 81 ? 8.518 7.755 -17.279 1.00 96.38 81 GLU A O 1
ATOM 644 N N . GLU A 1 82 ? 8.909 5.996 -18.627 1.00 95.88 82 GLU A N 1
ATOM 645 C CA . GLU A 1 82 ? 7.754 5.199 -18.185 1.00 95.88 82 GLU A CA 1
ATOM 646 C C . GLU A 1 82 ? 7.794 4.925 -16.673 1.00 95.88 82 GLU A C 1
ATOM 648 O O . GLU A 1 82 ? 6.802 5.132 -15.970 1.00 95.88 82 GLU A O 1
ATOM 653 N N . VAL A 1 83 ? 8.952 4.513 -16.144 1.00 96.75 83 VAL A N 1
ATOM 654 C CA . VAL A 1 83 ? 9.133 4.276 -14.702 1.00 96.75 83 VAL A CA 1
ATOM 655 C C . VAL A 1 83 ? 8.935 5.563 -13.905 1.00 96.75 83 VAL A C 1
ATOM 657 O O . VAL A 1 83 ? 8.291 5.550 -12.854 1.00 96.75 83 VAL A O 1
ATOM 660 N N . ASN A 1 84 ? 9.460 6.686 -14.392 1.00 96.88 84 ASN A N 1
ATOM 661 C CA . ASN A 1 84 ? 9.299 7.978 -13.734 1.00 96.88 84 ASN A CA 1
ATOM 662 C C . ASN A 1 84 ? 7.840 8.452 -13.745 1.00 96.88 84 ASN A C 1
ATOM 664 O O . ASN A 1 84 ? 7.376 9.008 -12.748 1.00 96.88 84 ASN A O 1
ATOM 668 N N . ALA A 1 85 ? 7.105 8.224 -14.834 1.00 95.06 85 ALA A N 1
ATOM 669 C CA . ALA A 1 85 ? 5.679 8.521 -14.914 1.00 95.06 85 ALA A CA 1
ATOM 670 C C . ALA A 1 85 ? 4.878 7.665 -13.920 1.00 95.06 85 ALA A C 1
ATOM 672 O O . ALA A 1 85 ? 4.133 8.212 -13.108 1.00 95.06 85 ALA A O 1
ATOM 673 N N . ALA A 1 86 ? 5.115 6.350 -13.895 1.00 94.00 86 ALA A N 1
ATOM 674 C CA . ALA A 1 86 ? 4.451 5.434 -12.968 1.00 94.00 86 ALA A CA 1
ATOM 675 C C . ALA A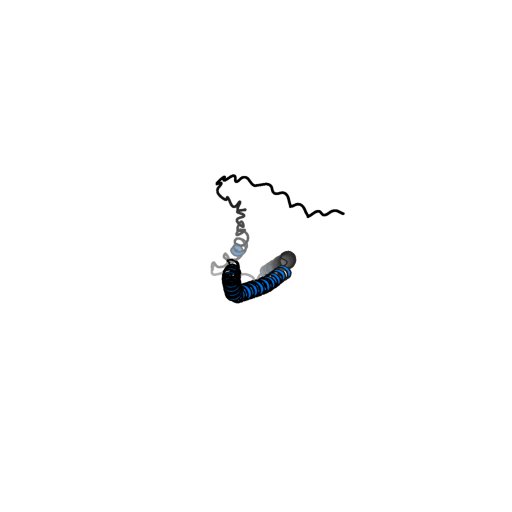 1 86 ? 4.735 5.777 -11.494 1.00 94.00 86 ALA A C 1
ATOM 677 O O . ALA A 1 86 ? 3.833 5.733 -10.658 1.00 94.00 86 ALA A O 1
ATOM 678 N N . ARG A 1 87 ? 5.972 6.174 -11.162 1.00 95.25 87 ARG A N 1
ATOM 679 C CA . ARG A 1 87 ? 6.325 6.649 -9.811 1.00 95.25 87 ARG A CA 1
ATOM 680 C C . ARG A 1 87 ? 5.512 7.879 -9.410 1.00 95.25 87 ARG A C 1
ATOM 682 O O . ARG A 1 87 ? 4.935 7.889 -8.329 1.00 95.25 87 ARG A O 1
ATOM 689 N N . LYS A 1 88 ? 5.402 8.876 -10.293 1.00 94.88 88 LYS A N 1
ATOM 690 C CA . LYS A 1 88 ? 4.594 10.080 -10.036 1.00 94.88 88 LYS A CA 1
ATOM 691 C C . LYS A 1 88 ? 3.118 9.747 -9.837 1.00 94.88 88 LYS A C 1
ATOM 693 O O . LYS A 1 88 ? 2.483 10.316 -8.954 1.00 94.88 88 LYS A O 1
ATOM 698 N N . GLU A 1 89 ? 2.567 8.830 -10.630 1.00 90.56 89 GLU A N 1
ATOM 699 C CA . GLU A 1 89 ? 1.181 8.382 -10.461 1.00 90.56 89 GLU A CA 1
ATOM 700 C C . GLU A 1 89 ? 0.963 7.702 -9.106 1.00 90.56 89 GLU A C 1
ATOM 702 O O . GLU A 1 89 ? -0.020 8.004 -8.428 1.00 90.56 89 GLU A O 1
ATOM 707 N N . LEU A 1 90 ? 1.892 6.845 -8.671 1.00 89.06 90 LEU A N 1
ATOM 708 C CA . LEU A 1 90 ? 1.837 6.225 -7.346 1.00 89.06 90 LEU A CA 1
ATOM 709 C C . LEU A 1 90 ? 1.914 7.257 -6.220 1.00 89.06 90 LEU A C 1
ATOM 711 O O . LEU A 1 90 ? 1.133 7.161 -5.276 1.00 89.06 90 LEU A O 1
ATOM 715 N N . ASP A 1 91 ? 2.781 8.261 -6.331 1.00 87.44 91 ASP A N 1
ATOM 716 C CA . ASP A 1 91 ? 2.881 9.330 -5.334 1.00 87.44 91 ASP A CA 1
ATOM 717 C C . ASP A 1 91 ? 1.579 10.143 -5.258 1.00 87.44 91 ASP A C 1
ATOM 719 O O . ASP A 1 91 ? 1.068 10.416 -4.170 1.00 87.44 91 ASP A O 1
ATOM 723 N N . ILE A 1 92 ? 0.983 10.481 -6.407 1.00 85.81 92 ILE A N 1
ATOM 724 C CA . ILE A 1 92 ? -0.318 11.162 -6.468 1.00 85.81 92 ILE A CA 1
ATOM 725 C C . ILE A 1 92 ? -1.406 10.298 -5.829 1.00 85.81 92 ILE A C 1
ATOM 727 O O . ILE A 1 92 ? -2.203 10.809 -5.042 1.00 85.81 92 ILE A O 1
ATOM 731 N N . LEU A 1 93 ? -1.455 9.001 -6.148 1.00 81.75 93 LEU A N 1
ATOM 732 C CA . LEU A 1 93 ? -2.436 8.077 -5.584 1.00 81.75 93 LEU A CA 1
ATOM 733 C C . LEU A 1 93 ? -2.248 7.902 -4.079 1.00 81.75 93 LEU A C 1
ATOM 735 O O . LEU A 1 93 ? -3.234 7.945 -3.354 1.00 81.75 93 LEU A O 1
ATOM 739 N N . HIS A 1 94 ? -1.016 7.766 -3.597 1.00 80.31 94 HIS A N 1
ATOM 740 C CA . HIS A 1 94 ? -0.706 7.679 -2.174 1.00 80.31 94 HIS A CA 1
ATOM 741 C C . HIS A 1 94 ? -1.166 8.938 -1.425 1.00 80.31 94 HIS A C 1
ATOM 743 O O . HIS A 1 94 ? -1.856 8.846 -0.407 1.00 80.31 94 HIS A O 1
ATOM 749 N N . ASN A 1 95 ? -0.866 10.116 -1.977 1.00 78.19 95 ASN A N 1
ATOM 750 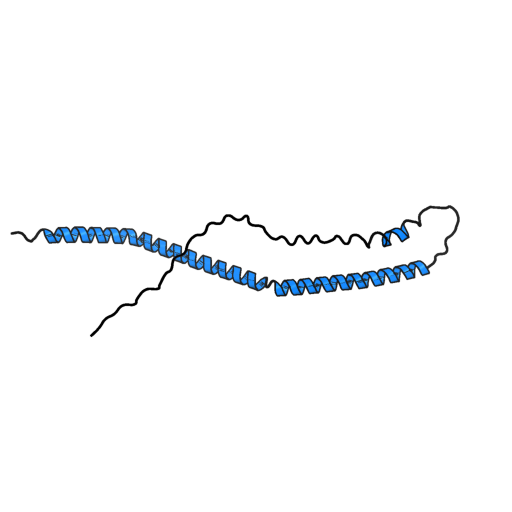C CA . ASN A 1 95 ? -1.258 11.398 -1.395 1.00 78.19 95 ASN A CA 1
ATOM 751 C C . ASN A 1 95 ? -2.779 11.617 -1.448 1.00 78.19 95 ASN A C 1
ATOM 753 O O . ASN A 1 95 ? -3.372 12.092 -0.482 1.00 78.19 95 ASN A O 1
ATOM 757 N N . ARG A 1 96 ? -3.435 11.234 -2.550 1.00 76.25 96 ARG A N 1
ATOM 758 C CA . ARG A 1 96 ? -4.888 11.373 -2.735 1.00 76.25 96 ARG A CA 1
ATOM 759 C C . ARG A 1 96 ? -5.687 10.364 -1.920 1.00 76.25 96 ARG A C 1
ATOM 761 O O . ARG A 1 96 ? -6.771 10.695 -1.449 1.00 76.25 96 ARG A O 1
ATOM 768 N N . ALA A 1 97 ? -5.188 9.139 -1.774 1.00 73.69 97 ALA A N 1
ATOM 769 C CA . ALA A 1 97 ? -5.877 8.077 -1.051 1.00 73.69 97 ALA A CA 1
ATOM 770 C C . ALA A 1 97 ? -5.978 8.370 0.450 1.00 73.69 97 ALA A C 1
ATOM 772 O O . ALA A 1 97 ? -6.729 7.685 1.140 1.00 73.69 97 ALA A O 1
ATOM 773 N N . GLY A 1 98 ? -5.235 9.361 0.966 1.00 77.56 98 GLY A N 1
ATOM 774 C CA . GLY A 1 98 ? -5.321 9.774 2.364 1.00 77.56 98 GLY A CA 1
ATOM 775 C C . GLY A 1 98 ? -5.113 8.602 3.321 1.00 77.56 98 GLY A C 1
ATOM 776 O O . GLY A 1 98 ? -5.692 8.593 4.402 1.00 77.56 98 GLY A O 1
ATOM 777 N N . ALA A 1 99 ? -4.329 7.592 2.921 1.00 77.81 99 ALA A N 1
ATOM 778 C CA . ALA A 1 99 ? -4.245 6.313 3.622 1.00 77.81 99 ALA A CA 1
ATOM 779 C C . ALA A 1 99 ? -3.810 6.490 5.087 1.00 77.81 99 ALA A C 1
ATOM 781 O O . ALA A 1 99 ? -4.304 5.794 5.970 1.00 77.81 99 ALA A O 1
ATOM 782 N N . GLY A 1 100 ? -2.945 7.472 5.363 1.00 80.81 100 GLY A N 1
ATOM 783 C CA . GLY A 1 100 ? -2.588 7.869 6.726 1.00 80.81 100 GLY A CA 1
ATOM 784 C C . GLY A 1 100 ? -3.770 8.434 7.521 1.00 80.81 100 GLY A C 1
ATOM 785 O O . GLY A 1 100 ? -3.997 8.012 8.651 1.00 80.81 100 GLY A O 1
ATOM 786 N N . ALA A 1 101 ? -4.564 9.324 6.921 1.00 82.75 101 ALA A N 1
ATOM 787 C CA . ALA A 1 101 ? -5.739 9.912 7.563 1.00 82.75 101 ALA A CA 1
ATOM 788 C C . ALA A 1 101 ? -6.848 8.875 7.803 1.00 82.75 101 ALA A C 1
ATOM 790 O O . ALA A 1 101 ? -7.413 8.828 8.890 1.00 82.75 101 ALA A O 1
ATOM 791 N N . LEU A 1 102 ? -7.117 7.992 6.836 1.00 83.38 102 LEU A N 1
ATOM 792 C CA . LEU A 1 102 ? -8.080 6.896 6.999 1.00 83.38 102 LEU A CA 1
ATOM 793 C C . LEU A 1 102 ? -7.647 5.912 8.091 1.00 83.38 102 LEU A C 1
ATOM 795 O O . LEU A 1 102 ? -8.468 5.492 8.903 1.00 83.38 102 LEU A O 1
ATOM 799 N N . ASN A 1 103 ? -6.355 5.582 8.152 1.00 87.31 103 ASN A N 1
ATOM 800 C CA . ASN A 1 103 ? -5.813 4.758 9.229 1.00 87.31 103 ASN A CA 1
ATOM 801 C C . ASN A 1 103 ? -5.928 5.441 10.596 1.00 87.31 103 ASN A C 1
ATOM 803 O O . ASN A 1 103 ? -6.160 4.750 11.586 1.00 87.31 103 ASN A O 1
ATOM 807 N N . GLN A 1 104 ? -5.776 6.766 10.666 1.00 87.56 104 GLN A N 1
ATOM 808 C CA . GLN A 1 104 ? -5.971 7.511 11.908 1.00 87.56 104 GLN A CA 1
ATOM 809 C C . GLN A 1 104 ? -7.441 7.482 12.344 1.00 87.56 104 GLN A C 1
ATOM 811 O O . GLN A 1 104 ? -7.722 7.055 13.456 1.00 87.56 104 GLN A O 1
ATOM 816 N N . ILE A 1 105 ? -8.376 7.796 11.439 1.00 91.69 105 ILE A N 1
ATOM 817 C CA . ILE A 1 105 ? -9.824 7.731 11.706 1.00 91.69 105 ILE A CA 1
ATOM 818 C C . ILE A 1 105 ? -10.234 6.332 12.180 1.00 91.69 105 ILE A C 1
ATOM 820 O O . ILE A 1 105 ? -11.055 6.193 13.082 1.00 91.69 105 ILE A O 1
ATOM 824 N N . LEU A 1 106 ? -9.649 5.280 11.600 1.00 92.88 106 LEU A N 1
ATOM 825 C CA . LEU A 1 106 ? -9.907 3.908 12.026 1.00 92.88 106 LEU A CA 1
ATOM 826 C C . LEU A 1 106 ? -9.445 3.653 13.467 1.00 92.88 106 LEU A C 1
ATOM 828 O O . LEU A 1 106 ? -10.178 3.024 14.229 1.00 92.88 106 LEU A O 1
ATOM 832 N N . ARG A 1 107 ? -8.249 4.121 13.848 1.00 95.25 107 ARG A N 1
ATOM 833 C CA . ARG A 1 107 ? -7.752 3.995 15.229 1.00 95.25 107 ARG A CA 1
ATOM 834 C C . ARG A 1 107 ? -8.641 4.768 16.195 1.00 95.25 107 ARG A C 1
ATOM 836 O O . ARG A 1 107 ? -9.057 4.198 17.200 1.00 95.25 107 ARG A O 1
ATOM 843 N N . ASP A 1 108 ? -8.995 5.999 15.844 1.00 94.00 108 ASP A N 1
ATOM 844 C CA . ASP A 1 108 ? -9.850 6.858 16.664 1.00 94.00 108 ASP A CA 1
ATOM 845 C C . ASP A 1 108 ? -11.225 6.203 16.881 1.00 94.00 108 ASP A C 1
ATOM 847 O O . ASP A 1 108 ? -11.688 6.067 18.013 1.00 94.00 108 ASP A O 1
ATOM 851 N N . ALA A 1 109 ? -11.840 5.674 15.817 1.00 93.75 109 ALA A N 1
ATOM 852 C CA . ALA A 1 109 ? -13.112 4.957 15.900 1.00 93.75 109 ALA A CA 1
ATOM 853 C C . ALA A 1 109 ? -13.016 3.671 16.744 1.00 93.75 109 ALA A C 1
ATOM 855 O O . ALA A 1 109 ? -13.951 3.318 17.470 1.00 93.75 109 ALA A O 1
ATOM 856 N N . GLN A 1 110 ? -11.892 2.950 16.677 1.00 96.31 110 GLN A N 1
ATOM 857 C CA . GLN A 1 110 ? -11.654 1.771 17.514 1.00 96.31 110 GLN A CA 1
ATOM 858 C C . GLN A 1 110 ? -11.513 2.135 18.995 1.00 96.31 110 GLN A C 1
ATOM 860 O O . GLN A 1 110 ? -12.035 1.419 19.852 1.00 96.31 110 GLN A O 1
ATOM 865 N N . GLU A 1 111 ? -10.810 3.220 19.313 1.00 96.88 111 GLU A N 1
ATOM 866 C CA . GLU A 1 111 ? -10.680 3.724 20.681 1.00 96.88 111 GLU A CA 1
ATOM 867 C C . GLU A 1 111 ? -12.023 4.197 21.230 1.00 96.88 111 GLU A C 1
ATOM 869 O O . GLU A 1 111 ? -12.421 3.786 22.322 1.00 96.88 111 GLU A O 1
ATOM 874 N N . GLU A 1 112 ? -12.773 4.960 20.440 1.00 96.31 112 GLU A N 1
ATOM 875 C CA . GLU A 1 112 ? -14.114 5.404 20.799 1.00 96.31 112 GLU A CA 1
ATOM 876 C C . GLU A 1 112 ? -15.045 4.210 21.067 1.00 96.31 112 GLU A C 1
ATOM 878 O O . GLU A 1 112 ? -15.720 4.154 22.099 1.00 96.31 112 GLU A O 1
ATOM 883 N N . THR A 1 113 ? -15.009 3.187 20.210 1.00 95.31 113 THR A N 1
ATOM 884 C CA . THR A 1 113 ? -15.784 1.954 20.413 1.00 95.31 113 THR A CA 1
ATOM 885 C C . THR A 1 113 ? -15.429 1.271 21.739 1.00 95.31 113 THR A C 1
ATOM 887 O O . THR A 1 113 ? -16.321 0.819 22.461 1.00 95.31 113 THR A O 1
ATOM 890 N N . LYS A 1 114 ? -14.140 1.212 22.106 1.00 96.75 114 LYS A N 1
ATOM 891 C CA . LYS A 1 114 ? -13.704 0.646 23.396 1.00 96.75 114 LYS A CA 1
ATOM 892 C C . LYS A 1 114 ? -14.248 1.448 24.577 1.00 96.75 114 LYS A C 1
ATOM 894 O O . LYS A 1 114 ? -14.709 0.849 25.547 1.00 96.75 114 LYS A O 1
ATOM 899 N N . ILE A 1 115 ? -14.226 2.778 24.499 1.00 97.62 115 ILE A N 1
ATOM 900 C CA . ILE A 1 115 ? -14.755 3.659 25.551 1.00 97.62 115 ILE A CA 1
ATOM 901 C C . ILE A 1 115 ? -16.246 3.396 25.760 1.00 97.62 115 ILE A C 1
ATOM 903 O O . ILE A 1 115 ? -16.683 3.165 26.890 1.00 97.62 115 ILE A O 1
ATOM 907 N N . TRP A 1 116 ? -17.025 3.386 24.678 1.00 96.19 116 TRP A N 1
ATOM 908 C CA . TRP A 1 116 ? -18.465 3.151 24.760 1.00 96.19 116 TRP A CA 1
ATOM 909 C C . TRP A 1 116 ? -18.798 1.753 25.266 1.00 96.19 116 TRP A C 1
ATOM 911 O O . TRP A 1 116 ? -19.715 1.609 26.074 1.00 96.19 116 TRP A O 1
ATOM 921 N N . LYS A 1 117 ? -18.019 0.739 24.877 1.00 96.81 117 LYS A N 1
ATOM 922 C CA . LYS A 1 117 ? -18.165 -0.619 25.403 1.00 96.81 117 LYS A CA 1
ATOM 923 C C . LYS A 1 117 ? -17.930 -0.670 26.914 1.00 96.81 117 LYS A C 1
ATOM 925 O O . LYS A 1 117 ? -18.794 -1.148 27.640 1.00 96.81 117 LYS A O 1
ATOM 930 N N . ASN A 1 118 ? -16.828 -0.098 27.398 1.00 95.75 118 ASN A N 1
ATOM 931 C CA . ASN A 1 118 ? -16.542 -0.029 28.835 1.00 95.75 118 ASN A CA 1
ATOM 932 C C . ASN A 1 118 ? -17.644 0.723 29.597 1.00 95.75 118 ASN A C 1
ATOM 934 O O . ASN A 1 118 ? -18.033 0.334 30.698 1.00 95.75 118 ASN A O 1
ATOM 938 N N . ARG A 1 119 ? -18.177 1.800 29.008 1.00 95.12 119 ARG A N 1
ATOM 939 C CA . ARG A 1 119 ? -19.281 2.567 29.594 1.00 95.12 119 ARG A CA 1
ATOM 940 C C . ARG A 1 119 ? -20.569 1.747 29.674 1.00 95.12 119 ARG A C 1
ATOM 942 O O . ARG A 1 119 ? -21.253 1.812 30.694 1.00 95.12 119 ARG A O 1
ATOM 949 N N . ALA A 1 120 ? -20.891 0.986 28.630 1.00 95.81 120 ALA A N 1
ATOM 950 C CA . ALA A 1 120 ? -22.041 0.089 28.618 1.00 95.81 120 ALA A CA 1
ATOM 951 C C . ALA A 1 120 ? -21.895 -1.013 29.678 1.00 95.81 120 ALA A C 1
ATOM 953 O O . ALA A 1 120 ? -22.796 -1.199 30.492 1.00 95.81 120 ALA A O 1
ATOM 954 N N . GLU A 1 121 ? -20.730 -1.660 29.751 1.00 94.81 121 GLU A N 1
ATOM 955 C CA . GLU A 1 121 ? -20.433 -2.684 30.760 1.00 94.81 121 GLU A CA 1
ATOM 956 C C . GLU A 1 121 ? -20.543 -2.135 32.190 1.00 94.81 121 GLU A C 1
ATOM 958 O O . GLU A 1 121 ? -21.113 -2.777 33.078 1.00 94.81 121 GLU A O 1
ATOM 963 N N . TRP A 1 122 ? -20.045 -0.919 32.427 1.00 95.50 122 TRP A N 1
ATOM 964 C CA . TRP A 1 122 ? -20.189 -0.263 33.722 1.00 95.50 122 TRP A CA 1
ATOM 965 C C . TRP A 1 122 ? -21.659 0.007 34.061 1.00 95.50 122 TRP A C 1
ATOM 967 O O . TRP A 1 122 ? -22.085 -0.291 35.178 1.00 95.50 122 TRP A O 1
ATOM 977 N N . ALA A 1 123 ? -22.443 0.520 33.110 1.00 93.75 123 ALA A N 1
ATOM 978 C CA . ALA A 1 123 ? -23.867 0.779 33.308 1.00 93.75 123 ALA A CA 1
ATOM 979 C C . ALA A 1 123 ? -24.648 -0.513 33.604 1.00 93.75 123 ALA A C 1
ATOM 981 O O . ALA A 1 123 ? -25.450 -0.545 34.538 1.00 93.75 123 ALA A O 1
ATOM 982 N N . GLU A 1 124 ? -24.365 -1.603 32.885 1.00 92.38 124 GLU A N 1
ATOM 983 C CA . GLU A 1 124 ? -24.947 -2.918 33.171 1.00 92.38 124 G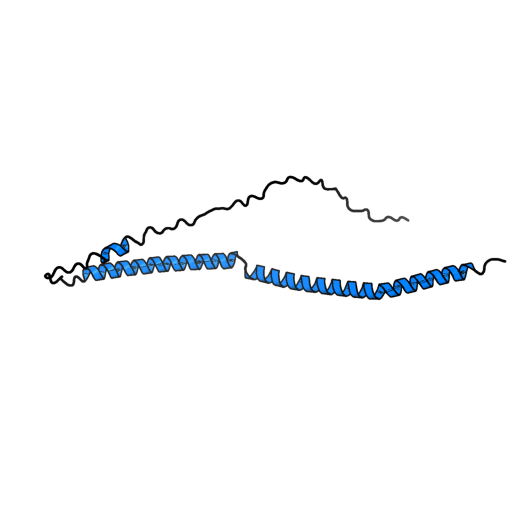LU A CA 1
ATOM 984 C C . GLU A 1 124 ? -24.602 -3.405 34.577 1.00 92.38 124 GLU A C 1
ATOM 986 O O . GLU A 1 124 ? -25.468 -3.919 35.288 1.00 92.38 124 GLU A O 1
ATOM 991 N N . LYS A 1 125 ? -23.348 -3.233 35.009 1.00 93.12 125 LYS A N 1
ATOM 992 C CA . LYS A 1 125 ? -22.928 -3.596 36.364 1.00 93.12 125 LYS A CA 1
ATOM 993 C C . LYS A 1 125 ? -23.693 -2.793 37.416 1.00 93.12 125 LYS A C 1
ATOM 995 O O . LYS A 1 125 ? -24.139 -3.372 38.403 1.00 93.12 125 LYS A O 1
ATOM 1000 N N . GLN A 1 126 ? -23.880 -1.489 37.207 1.00 91.56 126 GLN A N 1
ATOM 1001 C CA . GLN A 1 126 ? -24.671 -0.663 38.124 1.00 91.56 126 GLN A CA 1
ATOM 1002 C C . GLN A 1 126 ? -26.131 -1.119 38.182 1.00 91.56 126 GLN A C 1
ATOM 1004 O O . GLN A 1 126 ? -26.662 -1.277 39.276 1.00 91.56 126 GLN A O 1
ATOM 1009 N N . LEU A 1 127 ? -26.760 -1.414 37.040 1.00 89.06 127 LEU A N 1
ATOM 1010 C CA . LEU A 1 127 ? -28.133 -1.930 37.008 1.00 89.06 127 LEU A CA 1
ATOM 1011 C C . LEU A 1 127 ? -28.266 -3.266 37.746 1.00 89.06 127 LEU A C 1
ATOM 1013 O O . LEU A 1 127 ? -29.178 -3.431 38.553 1.00 89.06 127 LEU A O 1
ATOM 1017 N N . ARG A 1 128 ? -27.330 -4.201 37.539 1.00 90.31 128 ARG A N 1
ATOM 1018 C CA . ARG A 1 128 ? -27.311 -5.481 38.270 1.00 90.31 128 ARG A CA 1
ATOM 1019 C C . ARG A 1 128 ? -27.148 -5.290 39.777 1.00 90.31 128 ARG A C 1
ATOM 1021 O O . ARG A 1 128 ? -27.720 -6.060 40.537 1.00 90.31 128 ARG A O 1
ATOM 1028 N N . ASN A 1 129 ? -26.397 -4.278 40.208 1.00 86.19 129 ASN A N 1
ATOM 1029 C CA . ASN A 1 129 ? -26.216 -3.961 41.625 1.00 86.19 129 ASN A CA 1
ATOM 1030 C C . ASN A 1 129 ? -27.429 -3.238 42.236 1.00 86.19 129 ASN A C 1
ATOM 1032 O O . ASN A 1 129 ? -27.685 -3.390 43.426 1.00 86.19 129 ASN A O 1
ATOM 1036 N N . MET A 1 130 ? -28.166 -2.455 41.443 1.00 81.31 130 MET A N 1
ATOM 1037 C CA . MET A 1 130 ? -29.363 -1.725 41.882 1.00 81.31 130 MET A CA 1
ATOM 1038 C C . MET A 1 130 ? -30.616 -2.608 41.909 1.00 81.31 130 MET A C 1
ATOM 1040 O O . MET A 1 130 ? -31.454 -2.436 42.789 1.00 81.31 130 MET A O 1
ATOM 1044 N N . ALA A 1 131 ? -30.729 -3.593 41.012 1.00 72.56 131 ALA A N 1
ATOM 1045 C CA . ALA A 1 131 ? -31.904 -4.464 40.922 1.00 72.56 131 ALA A CA 1
ATOM 1046 C C . ALA A 1 131 ? -32.271 -5.188 42.245 1.00 72.56 131 ALA A C 1
ATOM 1048 O O . ALA A 1 131 ? -33.455 -5.239 42.580 1.00 72.56 131 ALA A O 1
ATOM 1049 N N . PRO A 1 132 ? -31.320 -5.703 43.053 1.00 66.94 132 PRO A N 1
ATOM 1050 C CA . PRO A 1 132 ? -31.631 -6.281 44.362 1.00 66.94 132 PRO A CA 1
ATOM 1051 C C . PRO A 1 132 ? -32.066 -5.231 45.394 1.00 66.94 132 PRO A C 1
ATOM 1053 O O . PRO A 1 132 ? -32.936 -5.501 46.220 1.00 66.94 132 PRO A O 1
ATOM 1056 N N . ILE A 1 133 ? -31.474 -4.031 45.342 1.00 66.19 133 ILE A N 1
ATOM 1057 C CA . ILE A 1 133 ? -31.741 -2.935 46.286 1.00 66.19 133 ILE A CA 1
ATOM 1058 C C . ILE A 1 133 ? -33.159 -2.398 46.073 1.00 66.19 133 ILE A C 1
ATOM 1060 O O . ILE A 1 133 ? -33.886 -2.172 47.038 1.00 66.19 133 ILE A O 1
ATOM 1064 N N . GLU A 1 134 ? -33.585 -2.267 44.818 1.00 65.69 134 GLU A N 1
ATOM 1065 C CA . GLU A 1 134 ? -34.924 -1.806 44.450 1.00 65.69 134 GLU A CA 1
ATOM 1066 C C . GLU A 1 134 ? -36.011 -2.812 44.871 1.00 65.69 134 GLU A C 1
ATOM 1068 O O . GLU A 1 134 ? -37.030 -2.423 45.442 1.00 65.69 134 GLU A O 1
ATOM 1073 N N . GLN A 1 135 ? -35.757 -4.118 44.720 1.00 61.53 135 GLN A N 1
ATOM 1074 C CA . GLN A 1 135 ? -36.657 -5.169 45.217 1.00 61.53 135 GLN A CA 1
ATOM 1075 C C . GLN A 1 135 ? -36.770 -5.176 46.747 1.00 61.53 135 GLN A C 1
ATOM 1077 O O . GLN A 1 135 ? -37.847 -5.414 47.297 1.00 61.53 135 GLN A O 1
ATOM 1082 N N . GLN A 1 136 ? -35.666 -4.932 47.454 1.00 62.22 136 GLN A N 1
ATOM 1083 C CA . GLN A 1 136 ? -35.664 -4.891 48.914 1.00 62.22 136 GLN A CA 1
ATOM 1084 C C . GLN A 1 136 ? -36.375 -3.636 49.433 1.00 62.22 136 GLN A C 1
ATOM 1086 O O . GLN A 1 136 ? -37.156 -3.721 50.378 1.00 62.22 136 GLN A O 1
ATOM 1091 N N . GLN A 1 137 ? -36.193 -2.499 48.760 1.00 63.72 137 GLN A N 1
ATOM 1092 C CA . GLN A 1 137 ? -36.882 -1.252 49.073 1.00 63.72 137 GLN A CA 1
ATOM 1093 C C . GLN A 1 137 ? -38.392 -1.351 48.797 1.00 63.72 137 GLN A C 1
ATOM 1095 O O . GLN A 1 137 ? -39.179 -0.955 49.653 1.00 63.72 137 GLN A O 1
ATOM 1100 N N . GLN A 1 138 ? -38.817 -1.969 47.687 1.00 60.72 138 GLN A N 1
ATOM 1101 C CA . GLN A 1 138 ? -40.236 -2.239 47.405 1.00 60.72 138 GLN A CA 1
ATOM 1102 C C . GLN A 1 138 ? -40.874 -3.153 48.461 1.00 60.72 138 GLN A C 1
ATOM 1104 O O . GLN A 1 138 ? -41.916 -2.805 49.014 1.00 60.72 138 GLN A O 1
ATOM 1109 N N . LYS A 1 139 ? -40.213 -4.257 48.841 1.00 62.34 139 LYS A N 1
ATOM 1110 C CA . LYS A 1 139 ? -40.691 -5.137 49.927 1.00 62.34 139 LYS A CA 1
ATOM 1111 C C . LYS A 1 139 ? -40.790 -4.411 51.272 1.00 62.34 139 LYS A C 1
ATOM 1113 O O . LYS A 1 139 ? -41.746 -4.625 52.019 1.00 62.34 139 LYS A O 1
ATOM 1118 N N . SER A 1 140 ? -39.832 -3.542 51.601 1.00 62.31 140 SER A N 1
ATOM 1119 C CA . SER A 1 140 ? -39.877 -2.713 52.815 1.00 62.31 140 SER A CA 1
ATOM 1120 C C . SER A 1 140 ? -41.001 -1.669 52.788 1.00 62.31 140 SER A C 1
ATOM 1122 O O . SER A 1 140 ? -41.602 -1.384 53.824 1.00 62.31 140 SER A O 1
ATOM 1124 N N . ILE A 1 141 ? -41.326 -1.113 51.619 1.00 61.44 141 ILE A N 1
ATOM 1125 C CA . ILE A 1 141 ? -42.445 -0.176 51.458 1.00 61.44 141 ILE A CA 1
ATOM 1126 C C . ILE A 1 141 ? -43.781 -0.914 51.600 1.00 61.44 141 ILE A C 1
ATOM 1128 O O . ILE A 1 141 ? -44.627 -0.472 52.374 1.00 61.44 141 ILE A O 1
ATOM 1132 N N . GLU A 1 142 ? -43.960 -2.064 50.948 1.00 60.22 142 GLU A N 1
ATOM 1133 C CA . GLU A 1 142 ? -45.183 -2.874 51.059 1.00 60.22 142 GLU A CA 1
ATOM 1134 C C . GLU A 1 142 ? -45.437 -3.332 52.501 1.00 60.22 142 GLU A C 1
ATOM 1136 O O . GLU A 1 142 ? -46.538 -3.167 53.030 1.00 60.22 142 GLU A O 1
ATOM 1141 N N . THR A 1 143 ? -44.403 -3.820 53.188 1.00 59.88 143 THR A N 1
ATOM 1142 C CA . THR A 1 143 ? -44.504 -4.213 54.604 1.00 59.88 143 THR A CA 1
ATOM 1143 C C . THR A 1 143 ? -44.791 -3.024 55.530 1.00 59.88 143 THR A C 1
ATOM 1145 O O . THR A 1 143 ? -45.567 -3.167 56.477 1.00 59.88 143 THR A O 1
ATOM 1148 N N . SER A 1 144 ? -44.257 -1.828 55.248 1.00 60.06 144 SER A N 1
ATOM 1149 C CA . SER A 1 144 ? -44.569 -0.609 56.015 1.00 60.06 144 SER A CA 1
ATOM 1150 C C . SER A 1 144 ? -46.001 -0.108 55.782 1.00 60.06 144 SER A C 1
ATOM 1152 O O . SER A 1 144 ? -46.661 0.320 56.731 1.00 60.06 144 SER A O 1
ATOM 1154 N N . VAL A 1 145 ? -46.507 -0.178 54.547 1.00 60.00 145 VAL A N 1
ATOM 1155 C CA . VAL A 1 145 ? -47.878 0.234 54.193 1.00 60.00 145 VAL A CA 1
ATOM 1156 C C . VAL A 1 145 ? -48.909 -0.703 54.830 1.00 60.00 145 VAL A C 1
ATOM 1158 O O . VAL A 1 145 ? -49.887 -0.234 55.410 1.00 60.00 145 VAL A O 1
ATOM 1161 N N . ILE A 1 146 ? -48.650 -2.015 54.827 1.00 59.00 146 ILE A N 1
ATOM 1162 C CA . ILE A 1 146 ? -49.500 -3.012 55.498 1.00 59.00 146 ILE A CA 1
ATOM 1163 C C . ILE A 1 146 ? -49.454 -2.842 57.028 1.00 59.00 146 ILE A C 1
ATOM 1165 O O . ILE A 1 146 ? -50.480 -2.970 57.697 1.00 59.00 146 ILE A O 1
ATOM 1169 N N . GLY A 1 147 ? -48.290 -2.498 57.592 1.00 56.94 147 GLY A N 1
ATOM 1170 C CA . GLY A 1 147 ? -48.123 -2.257 59.026 1.00 56.94 147 GLY A CA 1
ATOM 1171 C C . GLY A 1 147 ? -48.858 -1.017 59.546 1.00 56.94 147 GLY A C 1
ATOM 1172 O O . GLY A 1 147 ? -49.368 -1.046 60.659 1.00 56.94 147 GLY A O 1
ATOM 1173 N N . ARG A 1 148 ? -48.976 0.061 58.756 1.00 57.50 148 ARG A N 1
ATOM 1174 C CA . ARG A 1 148 ? -49.687 1.291 59.171 1.00 57.50 148 ARG A CA 1
ATOM 1175 C C . ARG A 1 148 ? -51.212 1.196 59.079 1.00 57.50 148 ARG A C 1
ATOM 1177 O O . ARG A 1 148 ? -51.895 1.958 59.753 1.00 57.50 148 ARG A O 1
ATOM 1184 N N . GLY A 1 149 ? -51.747 0.259 58.296 1.00 54.69 149 GLY A N 1
ATOM 1185 C CA . GLY A 1 149 ? -53.194 0.050 58.153 1.00 54.69 149 GLY A CA 1
ATOM 1186 C C . GLY A 1 149 ? -53.855 -0.738 59.292 1.00 54.69 149 GLY A C 1
ATOM 1187 O O . GLY A 1 149 ? -55.074 -0.880 59.293 1.00 54.69 149 GLY A O 1
ATOM 1188 N N . ARG A 1 150 ? -53.086 -1.266 60.257 1.00 55.62 150 ARG A N 1
ATOM 1189 C CA . ARG A 1 150 ? -53.601 -2.154 61.318 1.00 55.62 150 ARG A CA 1
ATOM 1190 C C . ARG A 1 150 ? -53.879 -1.489 62.675 1.00 55.62 150 ARG A C 1
ATOM 1192 O O . ARG A 1 150 ? -54.310 -2.187 63.584 1.00 55.62 150 ARG A O 1
ATOM 1199 N N . TYR A 1 151 ? -53.715 -0.170 62.812 1.00 54.59 151 TYR A N 1
ATOM 1200 C CA . TYR A 1 151 ? -53.960 0.554 64.075 1.00 54.59 151 TYR A CA 1
ATOM 1201 C C . TYR A 1 151 ? -55.013 1.675 63.942 1.00 54.59 151 TYR A C 1
ATOM 1203 O O . TYR A 1 151 ? -54.789 2.785 64.414 1.00 54.59 151 TYR A O 1
ATOM 1211 N N . SER A 1 152 ? -56.140 1.438 63.255 1.00 55.72 152 SER A N 1
ATOM 1212 C CA . SER A 1 152 ? -57.198 2.463 63.108 1.00 55.72 152 SER A CA 1
ATOM 1213 C C . SER A 1 152 ? -58.639 1.926 63.097 1.00 55.72 152 SER A C 1
ATOM 1215 O O . SER A 1 152 ? -59.494 2.475 62.410 1.00 55.72 152 SER A O 1
ATOM 1217 N N . LEU A 1 153 ? -58.923 0.877 63.863 1.00 50.16 153 LEU A N 1
ATOM 1218 C CA . LEU A 1 153 ? -60.265 0.489 64.321 1.00 50.16 153 LEU A CA 1
ATOM 1219 C C . LEU A 1 153 ? -59.995 -0.158 65.691 1.00 50.16 153 LEU A C 1
ATOM 1221 O O . LEU A 1 153 ? -59.246 -1.129 65.737 1.00 50.16 153 LEU A O 1
ATOM 1225 N N . GLY A 1 154 ? -60.322 0.440 66.832 1.00 45.56 154 GLY A N 1
ATOM 1226 C CA . GLY A 1 154 ? -61.654 0.818 67.295 1.00 45.56 154 GLY A CA 1
ATOM 1227 C C . GLY A 1 154 ? -61.830 0.101 68.627 1.00 45.56 154 GLY A C 1
ATOM 1228 O O . GLY A 1 154 ? -61.720 -1.143 68.603 1.00 45.56 154 GLY A O 1
#

Foldseek 3Di:
DDDDDDDDDDDDDDDDDDDDDDDDDPDPPPDPPPPPPDPVVVVVVPPPPPDDDPDDPDPPPCVVVVVVVVVVVVVVVVVVVVVVVVVVVVVVCVVVVPVVVVVVVVVVVVVVVVVVVVVVVVVVVVCVVVVVVVVVVVVVVVVVVVVVVPPPDD

Secondary structure (DSSP, 8-state):
----PPPPPPP-------------------------SSSSSTTSSSTTS----S-------HHHHHHHHHHHHHHHHHHHHHHHHHHHHHHHHHHHTTHHHHHHHHHHHHHHHHHHHHHHHHHHHHHHHHHHHHHHHHHHHHHHHHHHTTS---

Radius of gyration: 42.44 Å; chains: 1; bounding box: 95×56×114 Å

pLDDT: mean 70.59, std 19.57, range [37.78, 97.62]

Sequence (154 aa):
MRTTVPRSPTRPESPVRIQNAPLQPATPNRRPRASTESDIEDRSIWRSADSPSPGKKAPRNNSALYAEIRRLQKLVEVKTEEVNAARKELDILHNRAGAGALNQILRDAQEETKIWKNRAEWAEKQLRNMAPIEQQQQKSIETSVIGRGRYSLG